Protein AF-A0A925Q8A4-F1 (afdb_monomer_lite)

Structure (mmCIF, N/CA/C/O backbone):
data_AF-A0A925Q8A4-F1
#
_entry.id   AF-A0A925Q8A4-F1
#
loop_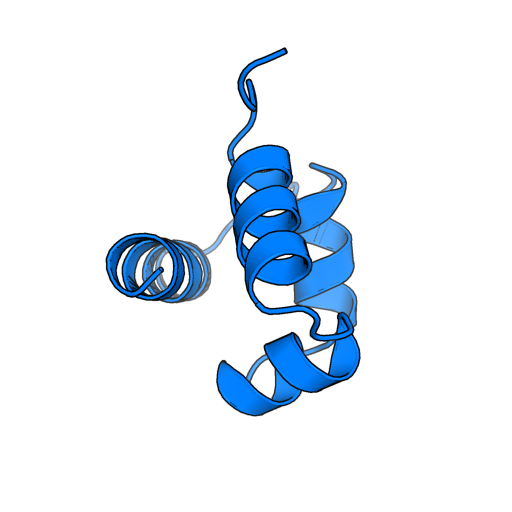
_atom_site.group_PDB
_atom_site.id
_atom_site.type_symbol
_atom_site.label_atom_id
_atom_site.label_alt_id
_atom_site.label_comp_id
_atom_site.label_asym_id
_atom_site.label_entity_id
_atom_site.label_seq_id
_atom_site.pdbx_PDB_ins_code
_atom_site.Cartn_x
_atom_site.Cartn_y
_atom_site.Cartn_z
_atom_site.occupancy
_atom_site.B_iso_or_equiv
_atom_site.auth_seq_id
_atom_site.auth_comp_id
_atom_site.auth_asym_id
_atom_site.auth_atom_id
_atom_site.pdbx_PDB_model_num
ATOM 1 N N . GLY A 1 1 ? -9.952 15.288 -0.365 1.00 60.31 1 GLY A N 1
ATOM 2 C CA . GLY A 1 1 ? -9.857 15.032 -1.809 1.00 60.31 1 GLY A CA 1
ATOM 3 C C . GLY A 1 1 ? -10.054 13.556 -2.009 1.00 60.31 1 GLY A C 1
ATOM 4 O O . GLY A 1 1 ? -9.753 12.809 -1.084 1.00 60.31 1 GLY A O 1
ATOM 5 N N . GLU A 1 2 ? -10.599 13.162 -3.151 1.00 67.31 2 GLU A N 1
ATOM 6 C CA . GLU A 1 2 ? -10.585 11.758 -3.574 1.00 67.31 2 GLU A CA 1
ATOM 7 C C . GLU A 1 2 ? -9.124 11.279 -3.698 1.00 67.31 2 GLU A C 1
ATOM 9 O O . GLU A 1 2 ? -8.271 12.104 -4.033 1.00 67.31 2 GLU A O 1
ATOM 14 N N . PRO A 1 3 ? -8.803 10.006 -3.410 1.00 77.06 3 PRO A N 1
ATOM 15 C CA . PRO A 1 3 ? -7.461 9.472 -3.633 1.00 77.06 3 PRO A CA 1
ATOM 16 C C . PRO A 1 3 ? -7.107 9.523 -5.129 1.00 77.06 3 PRO A C 1
ATOM 18 O O . PRO A 1 3 ? -7.861 9.030 -5.969 1.00 77.06 3 PRO A O 1
ATOM 21 N N . GLU A 1 4 ? -5.963 10.119 -5.457 1.00 86.94 4 GLU A N 1
ATOM 22 C CA . GLU A 1 4 ? -5.515 10.399 -6.825 1.00 86.94 4 GLU A CA 1
ATOM 23 C C . GLU A 1 4 ? -4.540 9.329 -7.341 1.00 86.94 4 GLU A C 1
ATOM 25 O O . GLU A 1 4 ? -4.523 9.035 -8.540 1.00 86.94 4 GLU A O 1
ATOM 30 N N . THR A 1 5 ? -3.759 8.700 -6.453 1.00 94.81 5 THR A N 1
ATOM 31 C CA . THR A 1 5 ? -2.823 7.618 -6.807 1.00 94.81 5 THR A CA 1
ATOM 32 C C . THR A 1 5 ? -3.312 6.233 -6.379 1.00 94.81 5 THR A C 1
ATOM 34 O O . THR A 1 5 ? -4.189 6.060 -5.528 1.00 94.81 5 THR A O 1
ATOM 37 N N . PHE A 1 6 ? -2.710 5.192 -6.961 1.00 95.19 6 PHE A N 1
ATOM 38 C CA . PHE A 1 6 ? -2.962 3.815 -6.539 1.00 95.19 6 PHE A CA 1
ATOM 39 C C . PHE A 1 6 ? -2.537 3.583 -5.078 1.00 95.19 6 PHE A C 1
ATOM 41 O O . PHE A 1 6 ? -3.259 2.924 -4.329 1.00 95.19 6 PHE A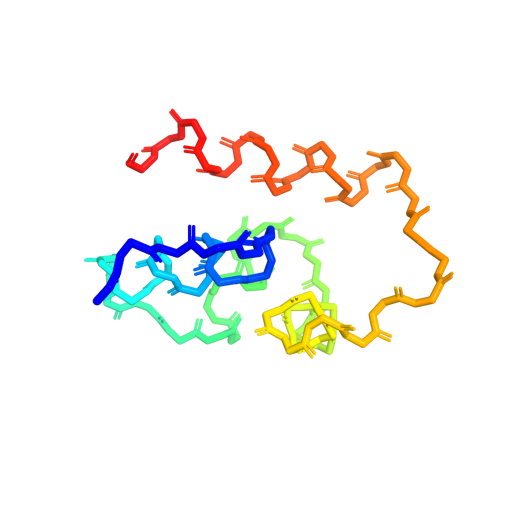 O 1
ATOM 48 N N . GLY A 1 7 ? -1.414 4.173 -4.652 1.00 97.44 7 GLY A N 1
ATOM 49 C CA . GLY A 1 7 ? -0.958 4.144 -3.265 1.00 97.44 7 GLY A CA 1
ATOM 50 C C . GLY A 1 7 ? -1.941 4.787 -2.290 1.00 97.44 7 GLY A C 1
ATOM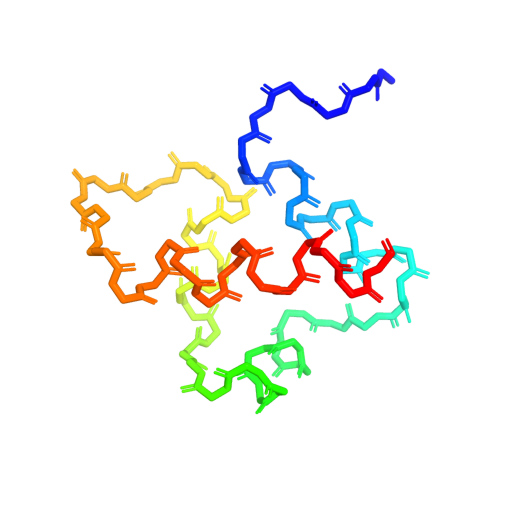 51 O O . GLY A 1 7 ? -2.234 4.221 -1.233 1.00 97.44 7 GLY A O 1
ATOM 52 N N . GLU A 1 8 ? -2.514 5.929 -2.663 1.00 97.56 8 GLU A N 1
ATOM 53 C CA . GLU A 1 8 ? -3.520 6.622 -1.859 1.00 97.56 8 GLU A CA 1
ATOM 54 C C . GLU A 1 8 ? -4.810 5.813 -1.720 1.00 97.56 8 GLU A C 1
ATOM 56 O O . GLU A 1 8 ? -5.378 5.769 -0.629 1.00 97.56 8 GLU A O 1
ATOM 61 N N . ARG A 1 9 ? -5.240 5.107 -2.775 1.00 97.81 9 ARG A N 1
ATOM 62 C CA . ARG A 1 9 ? -6.392 4.192 -2.703 1.00 97.81 9 ARG A CA 1
ATOM 63 C C . ARG A 1 9 ? -6.153 3.061 -1.703 1.00 97.81 9 ARG A C 1
ATOM 65 O O . ARG A 1 9 ? -7.018 2.805 -0.869 1.00 97.81 9 ARG A O 1
ATOM 72 N N . ILE A 1 10 ? -4.972 2.431 -1.733 1.00 98.25 10 ILE A N 1
ATOM 73 C CA . ILE A 1 10 ? -4.585 1.390 -0.758 1.00 98.25 10 ILE A CA 1
ATOM 74 C C . ILE A 1 10 ? -4.627 1.952 0.662 1.00 98.25 10 ILE A C 1
ATOM 76 O O . ILE A 1 10 ? -5.193 1.336 1.565 1.00 98.25 10 ILE A O 1
ATOM 80 N N . ARG A 1 11 ? -4.042 3.137 0.861 1.00 98.38 11 ARG A N 1
ATOM 81 C CA . ARG A 1 11 ? -4.003 3.791 2.167 1.00 98.38 11 ARG A CA 1
ATOM 82 C C . ARG A 1 11 ? -5.405 4.110 2.686 1.00 98.38 11 ARG A C 1
ATOM 84 O O . ARG A 1 11 ? -5.679 3.827 3.850 1.00 98.38 11 ARG A O 1
ATOM 91 N N . ALA A 1 12 ? -6.267 4.678 1.845 1.00 97.75 12 ALA A N 1
ATOM 92 C CA . ALA A 1 12 ? -7.630 5.050 2.207 1.00 97.75 12 ALA A CA 1
ATOM 93 C C . ALA A 1 12 ? -8.459 3.822 2.605 1.00 97.75 12 ALA A C 1
ATOM 95 O O . ALA A 1 12 ? -9.090 3.832 3.659 1.00 97.75 12 ALA A O 1
ATOM 96 N N . ALA A 1 13 ? -8.387 2.742 1.822 1.00 97.88 13 ALA A N 1
ATOM 97 C CA . ALA A 1 13 ? -9.025 1.469 2.149 1.00 97.88 13 ALA A CA 1
ATOM 98 C C . ALA A 1 13 ? -8.533 0.900 3.493 1.00 97.88 13 ALA A C 1
ATOM 100 O O . ALA A 1 13 ? -9.331 0.529 4.355 1.00 97.88 13 ALA A O 1
ATOM 101 N N . ARG A 1 14 ? -7.21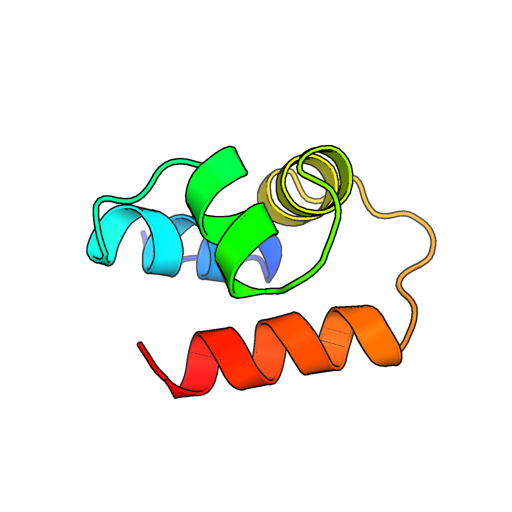5 0.922 3.729 1.00 98.31 14 ARG A N 1
ATOM 102 C CA . ARG A 1 14 ? -6.628 0.449 4.990 1.00 98.31 14 ARG A CA 1
ATOM 103 C C . ARG A 1 14 ? -7.101 1.267 6.192 1.00 98.31 14 ARG A C 1
ATOM 105 O O . ARG A 1 14 ? -7.356 0.716 7.263 1.00 98.31 14 ARG A O 1
ATOM 112 N N . GLU A 1 15 ? -7.152 2.587 6.038 1.00 97.88 15 GLU A N 1
ATOM 113 C CA 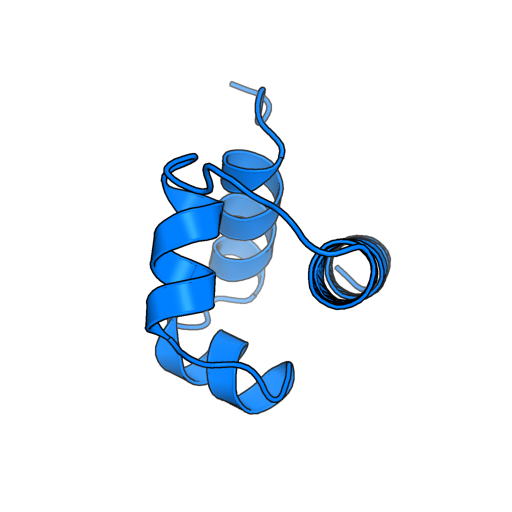. GLU A 1 15 ? -7.611 3.507 7.079 1.00 97.88 15 GLU A CA 1
ATOM 114 C C . GLU A 1 15 ? -9.116 3.359 7.345 1.00 97.88 15 GLU A C 1
ATOM 116 O O . GLU A 1 15 ? -9.512 3.399 8.508 1.00 97.88 15 GLU A O 1
ATOM 121 N N . LEU A 1 16 ? -9.927 3.099 6.312 1.00 96.94 16 LEU A N 1
ATOM 122 C CA . LEU A 1 16 ? -11.359 2.810 6.439 1.00 96.94 16 LEU A CA 1
ATOM 123 C C . LEU A 1 16 ? -11.622 1.536 7.256 1.00 96.94 16 LEU A C 1
ATOM 125 O O . LEU A 1 16 ? -12.520 1.514 8.094 1.00 96.94 16 LEU A O 1
ATOM 129 N N . GLU A 1 17 ? -10.802 0.502 7.072 1.00 97.50 17 GLU A N 1
ATOM 130 C CA . GLU A 1 17 ? -10.853 -0.716 7.890 1.00 97.50 17 GLU A CA 1
ATOM 131 C C . GLU A 1 17 ? -10.320 -0.539 9.319 1.00 97.50 17 GLU A C 1
ATOM 133 O O . GLU A 1 17 ? -10.502 -1.415 10.166 1.00 97.50 17 GLU A O 1
ATOM 138 N N . GLY A 1 18 ? -9.625 0.563 9.607 1.00 98.19 18 GLY A N 1
ATOM 139 C CA . GLY A 1 18 ? -9.042 0.816 10.923 1.00 98.19 18 GLY A CA 1
ATOM 140 C C . GLY A 1 18 ? -7.853 -0.088 11.271 1.00 98.19 18 GLY A C 1
ATOM 141 O O . GLY A 1 18 ? -7.559 -0.278 12.453 1.00 98.19 18 GLY A O 1
ATOM 142 N N . ILE A 1 19 ? -7.150 -0.640 10.273 1.00 98.44 19 ILE A N 1
ATOM 143 C CA . ILE A 1 19 ? -5.992 -1.520 10.490 1.00 98.44 19 ILE A CA 1
ATOM 144 C C . ILE A 1 19 ? -4.652 -0.826 10.200 1.00 98.44 19 ILE A C 1
ATOM 146 O O . ILE A 1 19 ? -4.513 0.080 9.374 1.00 98.44 19 ILE A O 1
ATOM 150 N N . SER A 1 20 ? -3.609 -1.265 10.899 1.00 98.75 20 SER A N 1
ATOM 151 C CA . SER A 1 20 ? -2.235 -0.800 10.696 1.00 98.75 20 SER A CA 1
ATOM 152 C C . SER A 1 20 ? -1.580 -1.447 9.468 1.00 98.75 20 SER A C 1
ATOM 154 O O . SER A 1 20 ? -1.988 -2.513 9.007 1.00 98.75 20 SER A O 1
ATOM 156 N N . LYS A 1 21 ? -0.502 -0.840 8.950 1.00 98.75 21 LYS A N 1
ATOM 157 C CA . LYS A 1 21 ? 0.277 -1.400 7.825 1.00 98.75 21 LYS A CA 1
ATOM 158 C C . LYS A 1 21 ? 0.764 -2.842 8.081 1.00 98.75 21 LYS A C 1
ATOM 160 O O . LYS A 1 21 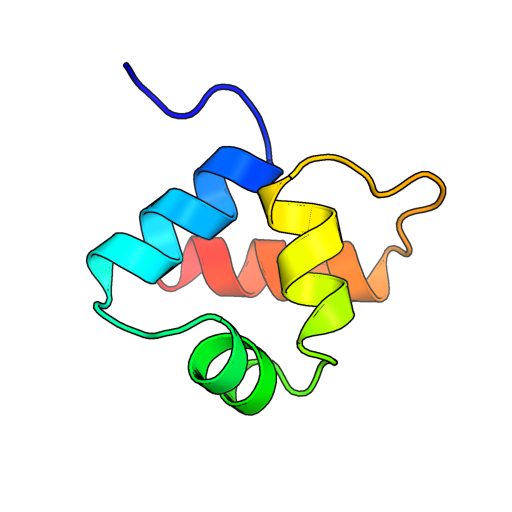? 0.633 -3.652 7.168 1.00 98.75 21 LYS A O 1
ATOM 165 N N . PRO A 1 22 ? 1.281 -3.215 9.277 1.00 98.75 22 PRO A N 1
ATOM 166 C CA . PRO A 1 22 ? 1.630 -4.608 9.575 1.00 98.75 22 PRO A CA 1
ATOM 167 C C . PRO A 1 22 ? 0.434 -5.568 9.572 1.00 98.75 22 PRO A C 1
ATOM 169 O O . PRO A 1 22 ? 0.580 -6.706 9.138 1.00 98.75 22 PRO A O 1
ATOM 172 N N . GLN A 1 23 ? -0.741 -5.126 10.030 1.00 98.81 23 GLN A N 1
ATOM 173 C CA . GLN A 1 23 ? -1.956 -5.948 9.998 1.00 98.81 23 GLN A CA 1
ATOM 174 C C . GLN A 1 23 ? -2.423 -6.186 8.559 1.00 98.81 23 GLN A C 1
ATOM 176 O O . GLN A 1 23 ? -2.725 -7.322 8.203 1.00 98.81 23 GLN A O 1
ATOM 181 N N . LEU A 1 24 ? -2.395 -5.151 7.710 1.00 98.69 24 LEU A N 1
ATOM 182 C CA . LEU A 1 24 ? -2.680 -5.310 6.283 1.00 98.69 24 LEU A CA 1
ATOM 183 C C . LEU A 1 24 ? -1.664 -6.246 5.613 1.00 98.69 24 LEU A C 1
ATOM 185 O O . LEU A 1 24 ? -2.048 -7.166 4.901 1.00 98.69 24 LEU A O 1
ATOM 189 N N . ALA A 1 25 ? -0.371 -6.064 5.888 1.00 98.69 25 ALA A N 1
ATOM 190 C CA . ALA A 1 25 ? 0.691 -6.930 5.376 1.00 98.69 25 ALA A CA 1
ATOM 191 C C . ALA A 1 25 ? 0.462 -8.408 5.743 1.00 98.69 25 ALA A C 1
ATOM 193 O O . ALA A 1 25 ? 0.557 -9.284 4.883 1.00 98.69 25 ALA A O 1
ATOM 194 N N . GLN A 1 26 ? 0.098 -8.674 7.004 1.00 98.62 26 GLN A N 1
ATOM 195 C CA . GLN A 1 26 ? -0.244 -10.011 7.484 1.00 98.62 26 GLN A CA 1
ATOM 196 C C . GLN A 1 26 ? -1.476 -10.581 6.768 1.00 98.62 26 GLN A C 1
ATOM 198 O O . GLN A 1 26 ? -1.432 -11.734 6.345 1.00 98.62 26 GLN A O 1
ATOM 203 N N . ARG A 1 27 ? -2.542 -9.785 6.595 1.00 97.88 27 ARG A N 1
ATOM 204 C CA . ARG A 1 27 ? -3.764 -10.189 5.876 1.00 97.88 27 ARG A CA 1
ATOM 205 C C . ARG A 1 27 ? -3.473 -10.554 4.418 1.00 97.88 27 ARG A C 1
ATOM 207 O O . ARG A 1 27 ? -3.966 -11.568 3.939 1.00 97.88 27 ARG A O 1
ATOM 214 N N . LEU A 1 28 ? -2.656 -9.754 3.736 1.00 98.19 28 LEU A N 1
ATOM 215 C CA . LEU A 1 28 ? -2.346 -9.912 2.311 1.00 98.19 28 LEU A CA 1
ATOM 216 C C . LEU A 1 28 ? -1.185 -10.884 2.024 1.00 98.19 28 LEU A C 1
ATOM 218 O O . LEU A 1 28 ? -0.867 -11.144 0.864 1.00 98.19 28 LEU A O 1
ATOM 222 N N . GLY A 1 29 ? -0.514 -11.408 3.054 1.00 98.25 29 GLY A N 1
ATOM 223 C CA . GLY A 1 29 ? 0.617 -12.326 2.887 1.00 98.25 29 GLY A CA 1
ATOM 224 C C . GLY A 1 29 ? 1.836 -11.697 2.197 1.00 98.25 29 GLY A C 1
ATOM 225 O O . GLY A 1 29 ? 2.561 -12.382 1.472 1.00 98.25 29 GLY A O 1
ATOM 226 N N . ILE A 1 30 ? 2.065 -10.395 2.402 1.00 98.06 30 ILE A N 1
ATOM 227 C CA . ILE A 1 30 ? 3.202 -9.636 1.853 1.00 98.06 30 ILE A CA 1
ATOM 228 C C . ILE A 1 30 ? 3.949 -8.889 2.961 1.00 98.06 30 ILE A C 1
ATOM 230 O O . ILE A 1 30 ? 3.518 -8.840 4.107 1.00 98.06 30 ILE A O 1
ATOM 234 N N . SER A 1 31 ? 5.115 -8.324 2.647 1.00 98.44 31 SER A N 1
ATOM 235 C CA . SER A 1 31 ? 5.914 -7.618 3.652 1.00 98.44 31 SER A CA 1
ATOM 236 C C . SER A 1 31 ? 5.347 -6.231 3.979 1.00 98.44 31 SER A C 1
ATOM 238 O O . SER A 1 31 ? 4.823 -5.536 3.107 1.00 98.44 31 SER A O 1
ATOM 240 N N . THR A 1 32 ? 5.529 -5.765 5.217 1.00 98.62 32 THR A N 1
ATOM 241 C CA . THR A 1 32 ? 5.152 -4.395 5.614 1.00 98.62 32 THR A CA 1
ATOM 242 C C . THR A 1 32 ? 5.888 -3.328 4.799 1.00 98.62 32 THR A C 1
ATOM 244 O O . THR A 1 32 ? 5.324 -2.271 4.524 1.00 98.62 32 THR A O 1
ATOM 247 N N . SER A 1 33 ? 7.131 -3.587 4.372 1.00 98.31 33 SER A N 1
ATOM 248 C CA . SER A 1 33 ? 7.866 -2.670 3.492 1.00 98.31 33 SER A CA 1
ATOM 249 C C . SER A 1 33 ? 7.237 -2.582 2.101 1.00 98.31 33 SER A C 1
ATOM 251 O O . SER A 1 33 ? 7.269 -1.510 1.506 1.00 98.31 33 SER A O 1
ATOM 253 N N . THR A 1 34 ? 6.599 -3.653 1.611 1.00 98.19 34 THR A N 1
ATOM 254 C CA . THR A 1 34 ? 5.759 -3.599 0.407 1.00 98.19 34 THR A CA 1
ATOM 255 C C . THR A 1 34 ? 4.591 -2.641 0.625 1.00 98.19 34 THR A C 1
ATOM 257 O O . THR A 1 34 ? 4.466 -1.697 -0.143 1.00 98.19 34 THR A O 1
ATOM 260 N N . ILE A 1 35 ? 3.810 -2.785 1.704 1.00 98.56 35 ILE A N 1
ATOM 261 C CA . ILE A 1 35 ? 2.718 -1.836 2.013 1.00 98.56 35 ILE A CA 1
ATOM 262 C C . ILE A 1 35 ? 3.238 -0.393 2.049 1.00 98.56 35 ILE A C 1
ATOM 264 O O . ILE A 1 35 ? 2.673 0.495 1.420 1.00 98.56 35 ILE A O 1
ATOM 268 N N . HIS A 1 36 ? 4.361 -0.162 2.737 1.00 98.38 36 HIS A N 1
ATOM 269 C CA . HIS A 1 36 ? 4.967 1.163 2.833 1.00 98.38 36 HIS A CA 1
ATOM 270 C C . HIS A 1 36 ? 5.397 1.720 1.473 1.00 98.38 36 HIS A C 1
ATOM 272 O O . HIS A 1 36 ? 5.234 2.911 1.230 1.00 98.38 36 HIS A O 1
ATOM 278 N N . ALA A 1 37 ? 5.973 0.894 0.598 1.00 98.25 37 ALA A N 1
ATOM 279 C CA . ALA A 1 37 ? 6.416 1.355 -0.708 1.00 98.25 37 ALA A CA 1
ATOM 280 C C . ALA A 1 37 ? 5.230 1.769 -1.585 1.00 98.25 37 ALA A C 1
ATOM 282 O O . ALA A 1 37 ? 5.299 2.808 -2.239 1.00 98.25 37 ALA A O 1
ATOM 283 N N . TRP A 1 38 ? 4.156 0.977 -1.557 1.00 98.12 38 TRP A N 1
ATOM 284 C CA . TRP A 1 38 ? 2.948 1.209 -2.341 1.00 98.12 38 TRP A CA 1
ATOM 285 C C . TRP A 1 38 ? 2.152 2.412 -1.836 1.00 98.12 38 TRP A C 1
ATOM 287 O O . TRP A 1 38 ? 1.883 3.303 -2.625 1.00 98.12 38 TRP A O 1
ATOM 297 N N . GLU A 1 39 ? 1.868 2.516 -0.534 1.00 98.25 39 GLU A N 1
ATOM 298 C CA . GLU A 1 39 ? 1.115 3.657 0.028 1.00 98.25 39 GLU A CA 1
ATOM 299 C C . GLU A 1 39 ? 1.832 5.010 -0.085 1.00 98.25 39 GLU A C 1
ATOM 301 O O . GLU A 1 39 ? 1.202 6.046 0.101 1.00 98.25 39 GLU A O 1
ATOM 306 N N . ASN A 1 40 ? 3.145 5.010 -0.330 1.00 97.12 40 ASN A N 1
ATOM 307 C CA . ASN A 1 40 ? 3.933 6.228 -0.537 1.00 97.12 40 ASN A CA 1
ATOM 308 C C . ASN A 1 40 ? 4.385 6.401 -1.999 1.00 97.12 40 ASN A C 1
ATOM 310 O O . ASN A 1 40 ? 5.282 7.201 -2.254 1.00 97.12 40 ASN A O 1
ATOM 314 N N . ASP A 1 41 ? 3.854 5.605 -2.934 1.00 95.94 41 ASP A N 1
ATOM 315 C CA . ASP A 1 41 ? 4.169 5.670 -4.370 1.00 95.94 41 ASP A CA 1
ATOM 316 C C . ASP A 1 41 ? 5.680 5.601 -4.697 1.00 95.94 41 ASP A C 1
ATOM 318 O O . ASP A 1 41 ? 6.179 6.184 -5.657 1.00 95.94 41 ASP A O 1
ATOM 322 N N . THR A 1 42 ? 6.442 4.841 -3.903 1.00 97.00 42 THR A N 1
ATOM 323 C CA . THR A 1 42 ? 7.904 4.668 -4.071 1.00 97.00 42 THR A CA 1
ATOM 324 C C . THR A 1 42 ? 8.283 3.379 -4.809 1.00 97.00 42 THR A C 1
ATOM 326 O O . THR A 1 42 ? 9.456 3.003 -4.888 1.00 97.00 42 THR A O 1
ATOM 329 N N . VAL A 1 43 ? 7.298 2.674 -5.369 1.00 95.12 43 VAL A N 1
ATOM 330 C CA . VAL A 1 43 ? 7.506 1.432 -6.124 1.00 95.12 43 VAL A CA 1
ATOM 331 C C . VAL A 1 43 ? 8.061 1.748 -7.511 1.00 95.12 43 VAL A C 1
ATOM 333 O O . VAL A 1 43 ? 7.355 2.242 -8.381 1.00 95.12 43 VAL A O 1
ATOM 336 N N . SER A 1 44 ? 9.324 1.401 -7.754 1.00 89.94 44 SER A N 1
ATOM 337 C CA . SER A 1 44 ? 9.977 1.641 -9.051 1.00 89.94 44 SER A CA 1
ATOM 338 C C . SER A 1 44 ? 9.779 0.516 -10.073 1.00 89.94 44 SER A C 1
ATOM 340 O O . SER A 1 44 ? 9.904 0.741 -11.275 1.00 89.94 44 SER A O 1
ATOM 342 N N . ARG A 1 45 ? 9.505 -0.711 -9.612 1.00 92.56 45 ARG A N 1
ATOM 343 C CA . ARG A 1 45 ? 9.296 -1.901 -10.456 1.00 92.56 45 ARG A CA 1
ATOM 344 C C . ARG A 1 45 ? 8.174 -2.773 -9.883 1.00 92.56 45 ARG A C 1
ATOM 346 O O . ARG A 1 45 ? 8.464 -3.749 -9.186 1.00 92.56 45 ARG A O 1
ATOM 353 N N . PRO A 1 46 ? 6.901 -2.418 -10.123 1.00 93.75 46 PRO A N 1
ATOM 354 C CA . PRO A 1 46 ? 5.780 -3.229 -9.672 1.00 93.75 46 PRO A CA 1
ATOM 355 C C . PRO A 1 46 ? 5.771 -4.570 -10.411 1.00 93.75 46 PRO A C 1
ATOM 357 O O . PRO A 1 46 ? 6.063 -4.649 -11.604 1.00 93.75 46 PRO A O 1
ATOM 360 N N . THR A 1 47 ? 5.433 -5.640 -9.696 1.00 97.25 47 THR A N 1
ATOM 361 C CA . THR A 1 47 ? 5.190 -6.951 -10.309 1.00 97.25 47 THR A CA 1
ATOM 362 C C . THR A 1 47 ? 3.689 -7.167 -10.425 1.00 97.25 47 THR A C 1
ATOM 364 O O . THR A 1 47 ? 2.949 -6.769 -9.525 1.00 97.25 47 THR A O 1
ATOM 367 N N . ALA A 1 48 ? 3.242 -7.848 -11.484 1.00 97.75 48 ALA A N 1
ATOM 368 C CA . ALA A 1 48 ? 1.822 -8.156 -11.678 1.00 97.75 48 ALA A CA 1
ATOM 369 C C . ALA A 1 48 ? 1.212 -8.883 -10.467 1.00 97.75 48 ALA A C 1
ATOM 371 O O . ALA A 1 48 ? 0.091 -8.602 -10.074 1.00 97.75 48 ALA A O 1
ATOM 372 N N . ARG A 1 49 ? 1.987 -9.754 -9.804 1.00 97.38 49 ARG A N 1
ATOM 373 C CA . ARG A 1 49 ? 1.551 -10.435 -8.578 1.00 97.38 49 ARG A CA 1
ATOM 374 C C . ARG A 1 49 ? 1.130 -9.453 -7.482 1.00 97.38 49 ARG A C 1
ATOM 376 O O . ARG A 1 49 ? 0.096 -9.657 -6.865 1.00 97.38 49 ARG A O 1
ATOM 383 N N . VAL A 1 50 ? 1.952 -8.443 -7.194 1.00 97.56 50 VAL A N 1
ATOM 384 C CA . VAL A 1 50 ? 1.674 -7.509 -6.090 1.00 97.56 50 VAL A CA 1
ATOM 385 C C . VAL A 1 50 ? 0.590 -6.506 -6.477 1.00 97.56 50 VAL A C 1
ATOM 387 O O . VAL A 1 50 ? -0.218 -6.163 -5.626 1.00 97.56 50 VAL A O 1
ATOM 390 N N . VAL A 1 51 ? 0.535 -6.099 -7.751 1.00 98.12 51 VAL A N 1
ATOM 391 C CA . VAL A 1 51 ? -0.584 -5.306 -8.293 1.00 98.12 51 VAL A CA 1
ATOM 392 C C . VAL A 1 51 ? -1.902 -6.035 -8.040 1.00 98.12 51 VAL A C 1
ATOM 394 O O . VAL A 1 51 ? -2.765 -5.485 -7.372 1.00 98.12 51 VAL A O 1
ATOM 397 N N . ASN A 1 52 ? -2.004 -7.299 -8.466 1.00 98.44 52 ASN A N 1
ATOM 398 C CA . ASN A 1 52 ? -3.232 -8.080 -8.323 1.00 98.44 52 ASN A CA 1
ATOM 399 C C . ASN A 1 52 ? -3.654 -8.246 -6.858 1.00 98.44 52 ASN A C 1
ATOM 401 O O . ASN A 1 52 ? -4.830 -8.135 -6.557 1.00 98.44 52 ASN A O 1
ATOM 405 N N . ILE A 1 53 ? -2.704 -8.449 -5.936 1.00 98.44 53 ILE A N 1
ATOM 406 C CA . ILE A 1 53 ? -3.006 -8.517 -4.495 1.00 98.44 53 ILE A CA 1
ATOM 407 C C . ILE A 1 53 ? -3.691 -7.232 -4.010 1.00 98.44 53 ILE A C 1
ATOM 409 O O . ILE A 1 53 ? -4.629 -7.301 -3.219 1.00 98.44 53 ILE A O 1
ATOM 413 N N . PHE A 1 54 ? -3.221 -6.064 -4.454 1.00 98.38 54 PHE A N 1
ATOM 414 C CA . PHE A 1 54 ? -3.842 -4.796 -4.079 1.00 98.38 54 PHE A CA 1
ATOM 415 C C . PHE A 1 54 ? -5.129 -4.510 -4.847 1.00 98.38 54 PHE A C 1
ATOM 417 O O . PHE A 1 54 ? -6.026 -3.906 -4.274 1.00 98.38 54 PHE A O 1
ATOM 424 N N . ASP A 1 55 ? -5.255 -4.947 -6.097 1.00 98.25 55 ASP A N 1
ATOM 425 C CA . ASP A 1 55 ? -6.520 -4.846 -6.829 1.00 98.25 55 ASP A CA 1
ATOM 426 C C . ASP A 1 55 ? -7.608 -5.696 -6.169 1.00 98.25 55 ASP A C 1
ATOM 428 O O . ASP A 1 55 ? -8.698 -5.189 -5.916 1.00 98.25 55 ASP A O 1
ATOM 432 N N . ASP A 1 56 ? -7.305 -6.951 -5.829 1.00 98.19 56 ASP A N 1
ATOM 433 C CA . ASP A 1 56 ? -8.214 -7.836 -5.098 1.00 98.19 56 ASP A CA 1
ATOM 434 C C . ASP A 1 56 ? -8.601 -7.203 -3.758 1.00 98.19 56 ASP A C 1
ATOM 436 O O . ASP A 1 56 ? -9.785 -7.064 -3.464 1.00 98.19 56 ASP A O 1
ATOM 440 N N . TYR A 1 57 ? -7.609 -6.712 -3.004 1.00 98.00 57 TYR A N 1
ATOM 441 C CA . TYR A 1 57 ? -7.842 -5.979 -1.763 1.00 98.00 57 TYR A CA 1
ATOM 442 C C . TYR A 1 57 ? -8.821 -4.817 -1.959 1.00 98.00 57 TYR A C 1
ATOM 444 O O . TYR A 1 57 ? -9.807 -4.734 -1.243 1.00 98.00 57 TYR A O 1
ATOM 452 N N . LEU A 1 58 ? -8.597 -3.954 -2.952 1.00 97.38 58 LEU A N 1
ATOM 453 C CA . LEU A 1 58 ? -9.422 -2.769 -3.207 1.00 97.38 58 LEU A CA 1
ATOM 454 C C . LEU A 1 58 ? -10.835 -3.084 -3.717 1.00 97.38 58 LEU A C 1
ATOM 456 O O . LEU A 1 58 ? -11.681 -2.197 -3.691 1.00 97.38 58 LEU A O 1
ATOM 460 N N . ASN A 1 59 ? -11.089 -4.306 -4.187 1.00 96.81 59 ASN A N 1
ATOM 461 C CA . ASN A 1 59 ? -12.423 -4.765 -4.578 1.00 96.81 59 ASN A CA 1
ATOM 462 C C . ASN A 1 59 ? -13.209 -5.390 -3.409 1.00 96.81 59 ASN A C 1
ATOM 464 O O . ASN A 1 59 ? -14.400 -5.663 -3.557 1.00 96.81 59 ASN A O 1
ATOM 468 N N . GLU A 1 60 ? -12.558 -5.641 -2.270 1.00 92.38 60 GLU A N 1
ATOM 469 C CA . GLU A 1 60 ? -13.173 -6.215 -1.066 1.00 92.38 60 GLU A CA 1
ATOM 470 C C . GLU A 1 60 ? -13.644 -5.161 -0.047 1.00 92.38 60 GLU A C 1
ATOM 472 O O . GLU A 1 60 ? -14.344 -5.525 0.902 1.00 92.38 60 GLU A O 1
ATOM 477 N N . VAL A 1 61 ? -13.248 -3.892 -0.215 1.00 82.00 61 VAL A N 1
ATOM 478 C CA . VAL A 1 61 ? -13.439 -2.795 0.761 1.00 82.00 61 VAL A CA 1
ATOM 479 C C . VAL A 1 61 ? -14.477 -1.776 0.326 1.00 82.00 61 VAL A C 1
ATOM 481 O O . VAL A 1 61 ? -14.550 -1.475 -0.885 1.00 82.00 61 VAL A O 1
#

Radius of gyration: 10.53 Å; chains: 1; bounding box: 23×27×23 Å

Secondary structure (DSSP, 8-state):
----SHHHHHHHHHHHTT--HHHHHHHHTS-HHHHHHHHTT--SS--HHHHHHHHHHHH--

Sequence (61 aa):
GEPETFGERIRAARELEGISKPQLAQRLGISTSTIHAWENDTVSRPTARVVNIFDDYLNEV

Foldseek 3Di:
DPQPALLCLLVVLCVVVVHDLVVVCVVLVHDSVLNVCSNVVVDPDDDPVSVVSSVVSSVVD

pLDDT: mean 95.58, std 7.02, range [60.31, 98.81]